Protein AF-A0A923WB83-F1 (afdb_monomer_lite)

Secondary structure (DSSP, 8-state):
-PEEGGGTSPTT--EEEEEEEEEEEEE-TTSSEEEEEEEEEETTEEEEEEEEEEHHHHHHHHHHTTHHHHHHHHHHHHHHTTPPP-----------------------------------------PPEEEE--SSSS--EEETTEEEEEE----TT---GGGGGEEEEEEEEE---

Radius of gyration: 24.59 Å; chains: 1; bounding box: 40×66×68 Å

Structure (mmCIF, N/CA/C/O backbone):
data_AF-A0A923WB83-F1
#
_entry.id   AF-A0A923WB83-F1
#
loop_
_atom_site.group_PDB
_atom_site.id
_atom_site.type_symbol
_atom_site.label_atom_id
_atom_site.label_alt_id
_atom_site.label_comp_id
_atom_site.label_asym_id
_atom_site.label_entity_id
_atom_site.label_seq_id
_atom_site.pdbx_PDB_ins_code
_atom_site.Cartn_x
_atom_site.Cartn_y
_atom_site.Cartn_z
_atom_site.occupancy
_atom_site.B_iso_or_equiv
_atom_site.auth_seq_id
_atom_site.auth_comp_id
_atom_site.auth_asym_id
_atom_site.auth_atom_id
_atom_site.pdbx_PDB_model_num
ATOM 1 N N . MET A 1 1 ? 11.322 -13.524 10.727 1.00 62.81 1 MET A N 1
ATOM 2 C CA . MET A 1 1 ? 11.362 -12.072 10.472 1.00 62.81 1 MET A CA 1
ATOM 3 C C . MET A 1 1 ? 10.921 -11.893 9.034 1.00 62.81 1 MET A C 1
ATOM 5 O O . MET A 1 1 ? 11.380 -12.685 8.217 1.00 62.81 1 MET A O 1
ATOM 9 N N . LEU A 1 2 ? 9.977 -10.991 8.754 1.00 85.00 2 LEU A N 1
ATOM 10 C CA . LEU A 1 2 ? 9.600 -10.672 7.372 1.00 85.00 2 LEU A CA 1
ATOM 11 C C . LEU A 1 2 ? 10.818 -10.096 6.642 1.00 85.00 2 LEU A C 1
ATOM 13 O O . LEU A 1 2 ? 11.566 -9.325 7.244 1.00 85.00 2 LEU A O 1
ATOM 17 N N . LYS A 1 3 ? 11.016 -10.492 5.384 1.00 90.75 3 LYS A N 1
ATOM 18 C CA . LYS A 1 3 ? 12.114 -9.983 4.559 1.00 90.75 3 LYS A CA 1
ATOM 19 C C . LYS A 1 3 ? 11.633 -8.824 3.678 1.00 90.75 3 LYS A C 1
ATOM 21 O O . LYS A 1 3 ? 10.474 -8.847 3.247 1.00 90.75 3 LYS A O 1
ATOM 26 N N . PRO A 1 4 ? 12.495 -7.833 3.403 1.00 92.31 4 PRO A N 1
ATOM 27 C CA . PRO A 1 4 ? 12.229 -6.814 2.396 1.00 92.31 4 PRO A CA 1
ATOM 28 C C . PRO A 1 4 ? 11.998 -7.456 1.025 1.00 92.31 4 PRO A C 1
ATOM 30 O O . PRO A 1 4 ? 12.741 -8.356 0.635 1.00 92.31 4 PRO A O 1
ATOM 33 N N . LEU A 1 5 ? 11.013 -6.975 0.266 1.00 92.94 5 LEU A N 1
ATOM 34 C CA . LEU A 1 5 ? 10.798 -7.424 -1.114 1.00 92.94 5 LEU A CA 1
ATOM 35 C C . LEU A 1 5 ? 12.019 -7.121 -2.001 1.00 92.94 5 LEU A C 1
ATOM 37 O O . LEU A 1 5 ? 12.357 -7.893 -2.893 1.00 92.94 5 LEU A O 1
ATOM 41 N N . ALA A 1 6 ? 12.733 -6.034 -1.715 1.00 89.88 6 ALA A N 1
ATOM 42 C CA . ALA A 1 6 ? 13.936 -5.658 -2.451 1.00 89.88 6 ALA A CA 1
ATOM 43 C C . ALA A 1 6 ? 15.109 -6.652 -2.331 1.00 89.88 6 ALA A C 1
ATOM 45 O O . ALA A 1 6 ? 16.015 -6.614 -3.156 1.00 89.88 6 ALA A O 1
ATOM 46 N N . GLU A 1 7 ? 15.109 -7.559 -1.345 1.00 89.69 7 GLU A N 1
ATOM 47 C CA . GLU A 1 7 ? 16.135 -8.612 -1.256 1.00 89.69 7 GLU A CA 1
ATOM 48 C C . GLU A 1 7 ? 15.938 -9.728 -2.293 1.00 89.69 7 GLU A C 1
ATOM 50 O O . GLU A 1 7 ? 16.877 -10.474 -2.577 1.00 89.69 7 GLU A O 1
ATOM 55 N N . VAL A 1 8 ? 14.726 -9.861 -2.839 1.00 90.50 8 VAL A N 1
ATOM 56 C CA . VAL A 1 8 ? 14.345 -10.961 -3.741 1.00 90.50 8 VAL A CA 1
ATOM 57 C C . VAL A 1 8 ? 13.991 -10.496 -5.153 1.00 90.50 8 VAL A C 1
ATOM 59 O O . VAL A 1 8 ? 13.820 -11.324 -6.044 1.00 90.50 8 VAL A O 1
ATOM 62 N N . VAL A 1 9 ? 13.923 -9.183 -5.381 1.00 88.75 9 VAL A N 1
ATOM 63 C CA . VAL A 1 9 ? 13.637 -8.581 -6.687 1.00 88.75 9 VAL A CA 1
ATOM 64 C C . VAL A 1 9 ? 14.919 -8.037 -7.314 1.00 88.75 9 VAL A C 1
ATOM 66 O O . VAL A 1 9 ? 15.674 -7.295 -6.690 1.00 88.75 9 VAL A O 1
ATOM 69 N N . GLU A 1 10 ? 15.157 -8.371 -8.584 1.00 83.94 10 GLU A N 1
ATOM 70 C CA . GLU A 1 10 ? 16.286 -7.814 -9.332 1.00 83.94 10 GLU A CA 1
ATOM 71 C C . GLU A 1 10 ? 16.040 -6.332 -9.690 1.00 83.94 10 GLU A C 1
ATOM 73 O O . GLU A 1 10 ? 14.951 -5.980 -10.155 1.00 83.94 10 GLU A O 1
ATOM 78 N N . PRO A 1 11 ? 17.039 -5.440 -9.543 1.00 77.56 11 PRO A N 1
ATOM 79 C CA . PRO A 1 11 ? 16.917 -4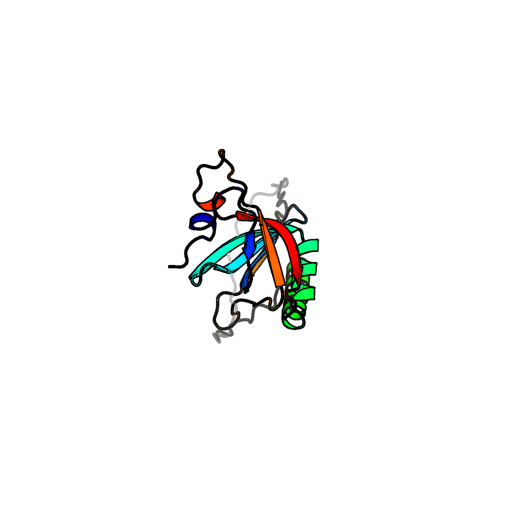.056 -9.992 1.00 77.56 11 PRO A CA 1
ATOM 80 C C . PRO A 1 11 ? 16.533 -3.953 -11.471 1.00 77.56 11 PRO A C 1
ATOM 82 O O . PRO A 1 11 ? 17.168 -4.557 -12.337 1.00 77.56 11 PRO A O 1
ATOM 85 N N . GLY A 1 12 ? 15.499 -3.160 -11.762 1.00 76.25 12 GLY A N 1
ATOM 86 C CA . GLY A 1 12 ? 14.959 -3.002 -13.115 1.00 76.25 12 GLY A CA 1
ATOM 87 C C . GLY A 1 12 ? 14.122 -4.182 -13.625 1.00 76.25 12 GLY A C 1
ATOM 88 O O . GLY A 1 12 ? 13.797 -4.206 -14.813 1.00 76.25 12 GLY A O 1
ATOM 89 N N . ALA A 1 13 ? 13.777 -5.152 -12.771 1.00 82.75 13 ALA A N 1
ATOM 90 C CA . ALA A 1 13 ? 12.838 -6.209 -13.124 1.00 82.75 13 ALA A CA 1
ATOM 91 C C . ALA A 1 13 ? 11.448 -5.641 -13.454 1.00 82.75 13 ALA A C 1
ATOM 93 O O . ALA A 1 13 ? 10.969 -4.711 -12.808 1.00 82.75 13 ALA A O 1
ATOM 94 N N . ASP A 1 14 ? 10.793 -6.248 -14.444 1.00 83.56 14 ASP A N 1
ATOM 95 C CA . ASP A 1 14 ? 9.390 -6.004 -14.778 1.00 83.56 14 ASP A CA 1
ATOM 96 C C . ASP A 1 14 ? 8.543 -7.078 -14.088 1.00 83.56 14 ASP A C 1
ATOM 98 O O . ASP A 1 14 ? 8.550 -8.239 -14.507 1.00 83.56 14 ASP A O 1
ATOM 102 N N . PHE A 1 15 ? 7.880 -6.724 -12.987 1.00 90.56 15 PHE A N 1
ATOM 103 C CA . PHE A 1 15 ? 7.154 -7.685 -12.159 1.00 90.56 15 PHE A CA 1
ATOM 104 C C . PHE A 1 15 ? 5.867 -7.099 -11.574 1.00 90.56 15 PHE A C 1
ATOM 106 O O . PHE A 1 15 ? 5.647 -5.886 -11.539 1.00 90.56 15 PHE A O 1
ATOM 113 N N . PHE A 1 16 ? 5.010 -8.010 -11.122 1.00 93.50 16 PHE A N 1
ATOM 114 C CA . PHE A 1 16 ? 3.755 -7.701 -10.458 1.00 93.50 16 PHE A CA 1
ATOM 115 C C . PHE A 1 16 ? 3.758 -8.316 -9.067 1.00 93.50 16 PHE A C 1
ATOM 117 O O . PHE A 1 16 ? 4.315 -9.396 -8.864 1.00 93.50 16 PHE A O 1
ATOM 124 N N . VAL A 1 17 ? 3.096 -7.643 -8.135 1.00 94.25 17 VAL A N 1
ATOM 125 C CA . VAL A 1 17 ? 2.743 -8.207 -6.833 1.00 94.25 17 VAL A CA 1
ATOM 126 C C . VAL A 1 17 ? 1.230 -8.320 -6.715 1.00 94.25 17 VAL A C 1
ATOM 128 O O . VAL A 1 17 ? 0.487 -7.449 -7.177 1.00 94.25 17 VAL A O 1
ATOM 131 N N . GLU A 1 18 ? 0.789 -9.407 -6.094 1.00 93.12 18 GLU A N 1
ATOM 132 C CA . GLU A 1 18 ? -0.610 -9.711 -5.789 1.00 93.12 18 GLU A CA 1
ATOM 133 C C . GLU A 1 18 ? -0.768 -9.889 -4.268 1.00 93.12 18 GLU A C 1
ATOM 135 O O . GLU A 1 18 ? 0.168 -9.627 -3.509 1.00 93.12 18 GLU A O 1
ATOM 140 N N . ASP A 1 19 ? -1.953 -10.290 -3.800 1.00 92.94 19 ASP A N 1
ATOM 141 C CA . ASP A 1 19 ? -2.218 -10.551 -2.374 1.00 92.94 19 ASP A CA 1
ATOM 142 C C . ASP A 1 19 ? -1.768 -9.404 -1.451 1.00 92.94 19 ASP A C 1
ATOM 144 O O . ASP A 1 19 ? -1.117 -9.592 -0.422 1.00 92.94 19 ASP A O 1
ATOM 148 N N . ILE A 1 20 ? -2.107 -8.184 -1.866 1.00 93.94 20 ILE A N 1
ATOM 149 C CA . ILE A 1 20 ? -1.672 -6.947 -1.226 1.00 93.94 20 ILE A CA 1
ATOM 150 C C . ILE A 1 20 ? -2.409 -6.750 0.093 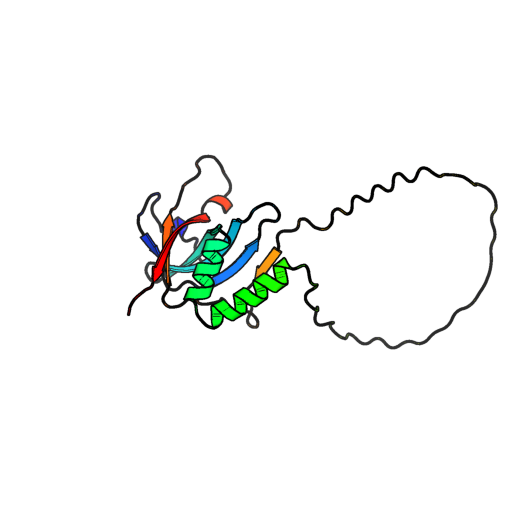1.00 93.94 20 ILE A C 1
ATOM 152 O O . ILE A 1 20 ? -3.641 -6.768 0.137 1.00 93.94 20 ILE A O 1
ATOM 156 N N . ALA A 1 21 ? -1.656 -6.499 1.160 1.00 95.06 21 ALA A N 1
ATOM 157 C CA . ALA A 1 21 ? -2.199 -6.135 2.458 1.00 95.06 21 ALA A CA 1
ATOM 158 C C . ALA A 1 21 ? -1.569 -4.831 2.957 1.00 95.06 21 ALA A C 1
ATOM 160 O O . ALA A 1 21 ? -0.360 -4.778 3.193 1.00 95.06 21 ALA A O 1
ATOM 161 N N . LEU A 1 22 ? -2.386 -3.791 3.134 1.00 94.88 22 LEU A N 1
ATOM 162 C CA . LEU A 1 22 ? -1.946 -2.525 3.720 1.00 94.88 22 LEU A CA 1
ATOM 163 C C . LEU A 1 22 ? -1.744 -2.693 5.225 1.00 94.88 22 LEU A C 1
ATOM 165 O O . LEU A 1 22 ? -2.639 -3.171 5.924 1.00 94.88 22 LEU A O 1
ATOM 169 N N . THR A 1 23 ? -0.584 -2.271 5.714 1.00 95.25 23 THR A N 1
ATOM 170 C CA . THR A 1 23 ? -0.241 -2.246 7.140 1.00 95.25 23 THR A CA 1
ATOM 171 C C . THR A 1 23 ? -0.148 -0.831 7.683 1.00 95.25 23 THR A C 1
ATOM 173 O O . THR A 1 23 ? -0.356 -0.644 8.876 1.00 95.25 23 THR A O 1
ATOM 176 N N . ALA A 1 24 ? 0.138 0.163 6.840 1.00 94.81 24 ALA A N 1
ATOM 177 C CA . ALA A 1 24 ? 0.007 1.568 7.202 1.00 94.81 24 ALA A CA 1
ATOM 178 C C . ALA A 1 24 ? -0.153 2.479 5.976 1.00 94.81 24 ALA A C 1
ATOM 180 O O . ALA A 1 24 ? 0.213 2.104 4.860 1.00 94.81 24 ALA A O 1
ATOM 181 N N . ILE A 1 25 ? -0.673 3.684 6.203 1.00 94.31 25 ILE A N 1
ATOM 182 C CA . ILE A 1 25 ? -0.700 4.795 5.247 1.00 94.31 25 ILE A CA 1
ATOM 183 C C . ILE A 1 25 ? -0.043 5.995 5.926 1.00 94.31 25 ILE A C 1
ATOM 185 O O . ILE A 1 25 ? -0.473 6.400 7.007 1.00 94.31 25 ILE A O 1
ATOM 189 N N . VAL A 1 26 ? 0.995 6.542 5.298 1.00 91.94 26 VAL A N 1
ATOM 190 C CA . VAL A 1 26 ? 1.732 7.717 5.770 1.00 91.94 26 VAL A CA 1
ATOM 191 C C . VAL A 1 26 ? 1.487 8.864 4.799 1.00 91.94 26 VAL A C 1
ATOM 193 O O . VAL A 1 26 ? 1.818 8.746 3.618 1.00 91.94 26 VAL A O 1
ATOM 196 N N . PHE A 1 27 ? 0.918 9.957 5.292 1.00 88.50 27 PHE A N 1
ATOM 197 C CA . PHE A 1 27 ? 0.711 11.189 4.535 1.00 88.50 27 PHE A CA 1
ATOM 198 C C . PHE A 1 27 ? 1.886 12.133 4.772 1.00 88.50 27 PHE A C 1
ATOM 200 O O . PHE A 1 27 ? 2.204 12.430 5.927 1.00 88.50 27 PHE A O 1
ATOM 207 N N . ASP A 1 28 ? 2.524 12.600 3.698 1.00 79.19 28 ASP A N 1
ATOM 208 C CA . ASP A 1 28 ? 3.481 13.699 3.810 1.00 79.19 28 ASP A CA 1
ATOM 209 C C . ASP A 1 28 ? 2.709 14.998 4.070 1.00 79.19 28 ASP A C 1
ATOM 211 O O . ASP A 1 28 ? 1.693 15.272 3.436 1.00 79.19 28 ASP A O 1
ATOM 215 N N . ALA A 1 29 ? 3.170 15.799 5.026 1.00 67.12 29 ALA A N 1
ATOM 216 C CA . ALA A 1 29 ? 2.534 17.067 5.366 1.00 67.12 29 ALA A CA 1
ATOM 217 C C . ALA A 1 29 ? 2.710 18.139 4.268 1.00 67.12 29 ALA A C 1
ATOM 219 O O . ALA A 1 29 ? 2.055 19.179 4.324 1.00 67.12 29 ALA A O 1
ATOM 220 N N . ASN A 1 30 ? 3.596 17.912 3.290 1.00 65.44 30 ASN A N 1
ATOM 221 C CA . ASN A 1 30 ? 4.010 18.929 2.321 1.00 65.44 30 ASN A CA 1
ATOM 222 C C . ASN A 1 30 ? 3.626 18.641 0.860 1.00 65.44 30 ASN A C 1
ATOM 224 O O . ASN A 1 30 ? 3.864 19.509 0.017 1.00 65.44 30 ASN A O 1
ATOM 228 N N . ASP A 1 31 ? 3.065 17.471 0.539 1.00 69.69 31 ASP A N 1
ATOM 229 C CA . ASP A 1 31 ? 2.746 17.080 -0.843 1.00 69.69 31 ASP A CA 1
ATOM 230 C C . ASP A 1 31 ? 1.490 16.190 -0.918 1.00 69.69 31 ASP A C 1
ATOM 232 O O . ASP A 1 31 ? 1.039 15.636 0.082 1.00 69.69 31 ASP A O 1
ATOM 236 N N . ASP A 1 32 ? 0.949 16.014 -2.124 1.00 78.44 32 ASP A N 1
ATOM 237 C CA . ASP A 1 32 ? -0.128 15.069 -2.453 1.00 78.44 32 ASP A CA 1
ATOM 238 C C . ASP A 1 32 ? 0.376 13.604 -2.523 1.00 78.44 32 ASP A C 1
ATOM 240 O O . ASP A 1 32 ? -0.319 12.707 -3.026 1.00 78.44 32 ASP A O 1
ATOM 244 N N . ASP A 1 33 ? 1.593 13.354 -2.035 1.00 86.31 33 ASP A N 1
ATOM 245 C CA . ASP A 1 33 ? 2.242 12.052 -2.010 1.00 86.31 33 ASP A CA 1
ATOM 246 C C . ASP A 1 33 ? 1.940 11.294 -0.713 1.00 86.31 33 ASP A C 1
ATOM 248 O O . ASP A 1 33 ? 1.878 11.832 0.396 1.00 86.31 33 ASP A O 1
ATOM 252 N N . VAL A 1 34 ? 1.775 9.983 -0.863 1.00 91.75 34 VAL A N 1
ATOM 253 C CA . VAL A 1 34 ? 1.544 9.052 0.235 1.00 91.75 34 VAL A CA 1
ATOM 254 C C . VAL A 1 34 ? 2.529 7.901 0.157 1.00 91.75 34 VAL A C 1
ATOM 256 O O . VAL A 1 34 ? 2.857 7.389 -0.915 1.00 91.75 34 VAL A O 1
ATOM 259 N N . THR A 1 35 ? 2.978 7.443 1.320 1.00 92.56 35 THR A N 1
ATOM 260 C CA . THR A 1 35 ? 3.739 6.199 1.423 1.00 92.56 35 THR A CA 1
ATOM 261 C C . THR A 1 35 ? 2.854 5.125 2.030 1.00 92.56 35 THR A C 1
ATOM 263 O O . THR A 1 35 ? 2.422 5.234 3.176 1.00 92.56 35 THR A O 1
ATOM 266 N N . LEU A 1 36 ? 2.589 4.063 1.272 1.00 94.75 36 LEU A N 1
ATOM 267 C CA . LEU A 1 36 ? 1.864 2.902 1.780 1.00 94.75 36 LEU A CA 1
ATOM 268 C C . LEU A 1 36 ? 2.863 1.886 2.320 1.00 94.75 36 LEU A C 1
ATOM 270 O O . LEU A 1 36 ? 3.850 1.572 1.658 1.00 94.75 36 LEU A O 1
ATOM 274 N N . TRP A 1 37 ? 2.608 1.343 3.503 1.00 95.44 37 TRP A N 1
ATOM 275 C CA . TRP A 1 37 ? 3.340 0.186 4.009 1.00 95.44 37 TRP A CA 1
ATOM 276 C C . TRP A 1 37 ? 2.533 -1.061 3.705 1.00 95.44 37 TRP A C 1
ATOM 278 O O . TRP A 1 37 ? 1.331 -1.121 3.978 1.00 95.44 37 TRP A O 1
ATOM 288 N N . VAL A 1 38 ? 3.191 -2.032 3.083 1.00 95.94 38 VAL A N 1
ATOM 289 C CA . VAL A 1 38 ? 2.510 -3.117 2.392 1.00 95.94 38 VAL A CA 1
ATOM 290 C C . VAL A 1 38 ? 3.193 -4.441 2.688 1.00 95.94 38 VAL A C 1
ATOM 292 O O . VAL A 1 38 ? 4.419 -4.531 2.740 1.00 95.94 38 VAL A O 1
ATOM 295 N N . THR A 1 39 ? 2.389 -5.491 2.825 1.00 96.50 39 THR A N 1
ATOM 296 C CA . THR A 1 39 ? 2.857 -6.875 2.730 1.00 96.50 39 THR A CA 1
ATOM 297 C C . THR A 1 39 ? 2.239 -7.572 1.523 1.00 96.50 39 THR A C 1
ATOM 299 O O . THR A 1 39 ? 1.152 -7.212 1.071 1.00 96.50 39 THR A O 1
ATOM 302 N N . THR A 1 40 ? 2.968 -8.536 0.969 1.00 95.94 40 THR A N 1
ATOM 303 C CA . THR A 1 40 ? 2.576 -9.314 -0.215 1.00 95.94 40 THR A CA 1
ATOM 304 C C . THR A 1 40 ? 3.198 -10.705 -0.150 1.00 95.94 40 THR A C 1
ATOM 306 O O . THR A 1 40 ? 4.193 -10.916 0.554 1.00 95.94 40 THR A O 1
ATOM 309 N N . VAL A 1 41 ? 2.622 -11.656 -0.881 1.00 94.25 41 VAL A N 1
ATOM 310 C CA . VAL A 1 41 ? 3.239 -12.957 -1.136 1.00 94.25 41 VAL A CA 1
ATOM 311 C C . VAL A 1 41 ? 3.985 -12.885 -2.467 1.00 94.25 41 VAL A C 1
ATOM 313 O O . VAL A 1 41 ? 3.397 -12.592 -3.503 1.00 94.25 41 VAL A O 1
ATOM 316 N N . PHE A 1 42 ? 5.285 -13.170 -2.435 1.00 93.44 42 PHE A N 1
ATOM 317 C CA . PHE A 1 42 ? 6.149 -13.223 -3.612 1.00 93.44 42 PHE A CA 1
ATOM 318 C C . PHE A 1 42 ? 7.021 -14.477 -3.522 1.00 93.44 42 PHE A C 1
ATOM 320 O O . PHE A 1 42 ? 7.623 -14.725 -2.477 1.00 93.44 42 PHE A O 1
ATOM 327 N N . ASP A 1 43 ? 7.037 -15.289 -4.582 1.00 92.50 43 ASP A N 1
ATOM 328 C CA . ASP A 1 43 ? 7.692 -16.608 -4.609 1.00 92.50 43 ASP A CA 1
ATOM 329 C C . ASP A 1 43 ? 7.345 -17.492 -3.390 1.00 92.50 43 ASP A C 1
ATOM 331 O O . ASP A 1 43 ? 8.216 -18.059 -2.732 1.00 92.50 43 ASP A O 1
ATOM 335 N N . ASP A 1 44 ? 6.047 -17.590 -3.074 1.00 92.38 44 ASP A N 1
ATOM 336 C CA . ASP A 1 44 ? 5.483 -18.354 -1.944 1.00 92.38 44 ASP A CA 1
ATOM 337 C C . ASP A 1 44 ? 5.953 -17.904 -0.538 1.00 92.38 44 ASP A C 1
ATOM 339 O O . ASP A 1 44 ? 5.635 -18.546 0.469 1.00 92.38 44 ASP A O 1
ATOM 343 N N . GLU A 1 45 ? 6.668 -16.780 -0.433 1.00 94.81 45 GLU A N 1
ATOM 344 C CA . GLU A 1 45 ? 7.130 -16.191 0.825 1.00 94.81 45 GLU A CA 1
ATOM 345 C C . GLU A 1 45 ? 6.488 -14.815 1.075 1.00 94.81 45 GLU A C 1
ATOM 347 O O . GLU A 1 45 ? 6.251 -14.018 0.165 1.00 94.81 45 GLU A O 1
ATOM 352 N N . LEU A 1 46 ? 6.207 -14.517 2.348 1.00 95.25 46 LEU A N 1
ATOM 353 C CA . LEU A 1 46 ? 5.647 -13.231 2.760 1.00 95.25 46 LEU A CA 1
ATOM 354 C C . LEU A 1 46 ? 6.754 -12.173 2.865 1.00 95.25 46 LEU A C 1
ATOM 356 O O . LEU A 1 46 ? 7.711 -12.338 3.629 1.00 95.25 46 LEU A O 1
ATOM 360 N N . HIS A 1 47 ? 6.565 -11.062 2.163 1.00 95.69 47 HIS A N 1
ATOM 361 C CA . HIS A 1 47 ? 7.490 -9.935 2.109 1.00 95.69 47 HIS A CA 1
ATOM 362 C C . HIS A 1 47 ? 6.802 -8.632 2.514 1.00 95.69 47 HIS A C 1
ATOM 364 O O . HIS A 1 47 ? 5.574 -8.531 2.475 1.00 95.69 47 HIS A O 1
ATOM 370 N N . PHE A 1 48 ? 7.599 -7.632 2.895 1.00 95.25 48 PHE A N 1
ATOM 371 C CA . PHE A 1 48 ? 7.126 -6.262 3.103 1.00 95.25 48 PHE A CA 1
ATOM 372 C C . PHE A 1 48 ? 7.840 -5.285 2.176 1.00 95.25 48 PHE A C 1
ATOM 374 O O . PHE A 1 48 ? 9.002 -5.497 1.822 1.00 95.25 48 PHE A O 1
ATOM 381 N N . PHE A 1 49 ? 7.158 -4.202 1.819 1.00 94.38 49 PHE A N 1
ATOM 382 C CA . PHE A 1 49 ? 7.714 -3.088 1.061 1.00 94.38 49 PHE A CA 1
ATOM 383 C C . PHE A 1 49 ? 6.967 -1.789 1.356 1.00 94.38 49 PHE A C 1
ATOM 385 O O . PHE A 1 49 ? 5.851 -1.797 1.879 1.00 94.38 49 PHE A O 1
ATOM 392 N N . HIS A 1 50 ? 7.603 -0.669 1.032 1.00 93.69 50 HIS A N 1
ATOM 393 C CA . HIS A 1 50 ? 6.966 0.638 1.039 1.00 93.69 50 HIS A CA 1
ATOM 394 C C . HIS A 1 50 ? 6.657 1.039 -0.400 1.00 93.69 50 HIS A C 1
ATOM 396 O O . HIS A 1 50 ? 7.483 0.854 -1.292 1.00 93.69 50 HIS A O 1
ATOM 402 N N . LEU A 1 51 ? 5.472 1.584 -0.630 1.00 93.56 51 LEU A N 1
ATOM 403 C CA . LEU A 1 51 ? 5.032 2.054 -1.933 1.00 93.56 51 LEU A CA 1
ATOM 404 C C . LEU A 1 51 ? 4.905 3.570 -1.893 1.00 93.56 51 LEU A C 1
ATOM 406 O O . LEU A 1 51 ? 4.030 4.087 -1.203 1.00 93.56 51 LEU A O 1
ATOM 410 N N . ALA A 1 52 ? 5.753 4.258 -2.648 1.00 91.56 52 ALA A N 1
ATOM 411 C CA . ALA A 1 52 ? 5.538 5.658 -2.971 1.00 91.56 52 ALA A CA 1
ATOM 412 C C . ALA A 1 52 ? 4.424 5.744 -4.025 1.00 91.56 52 ALA A C 1
ATOM 414 O O . ALA A 1 52 ? 4.520 5.131 -5.096 1.00 91.56 52 ALA A O 1
ATOM 415 N N . ALA A 1 53 ? 3.357 6.467 -3.701 1.00 91.88 53 ALA A N 1
ATOM 416 C CA . ALA A 1 53 ? 2.183 6.624 -4.546 1.00 91.88 53 ALA A CA 1
ATOM 417 C C . ALA A 1 53 ? 1.604 8.034 -4.403 1.00 91.88 53 ALA A C 1
ATOM 419 O O . ALA A 1 53 ? 1.814 8.700 -3.395 1.00 91.88 53 ALA A O 1
ATOM 420 N N . SER A 1 54 ? 0.820 8.462 -5.390 1.00 92.81 54 SER A N 1
ATOM 421 C CA . SER A 1 54 ? 0.019 9.678 -5.250 1.00 92.81 54 SER A CA 1
ATOM 422 C C . SER A 1 54 ? -1.264 9.403 -4.461 1.00 92.81 54 SER A C 1
ATOM 424 O O . SER A 1 54 ? -1.774 8.275 -4.434 1.00 92.81 54 SER A O 1
ATOM 426 N N . PHE A 1 55 ? -1.876 10.445 -3.898 1.00 90.75 55 PHE A N 1
ATOM 427 C CA . PHE A 1 55 ? -3.203 10.335 -3.284 1.00 90.75 55 PHE A CA 1
ATOM 428 C C . PHE A 1 55 ? -4.273 9.823 -4.273 1.00 90.75 55 PHE A C 1
ATOM 430 O O . PHE A 1 55 ? -5.192 9.084 -3.907 1.00 90.75 55 PHE A O 1
ATOM 437 N N . ALA A 1 56 ? -4.142 10.163 -5.561 1.00 92.25 56 ALA A N 1
ATOM 438 C CA . ALA A 1 56 ? -5.035 9.675 -6.613 1.00 92.25 56 ALA A CA 1
ATOM 439 C C . ALA A 1 56 ? -4.910 8.157 -6.834 1.00 92.25 56 ALA A C 1
ATOM 441 O O . ALA A 1 56 ? -5.918 7.470 -7.055 1.00 92.25 56 ALA A O 1
ATOM 442 N N . ASP A 1 57 ? -3.692 7.624 -6.743 1.00 94.19 57 ASP A N 1
ATOM 443 C CA . ASP A 1 57 ? -3.444 6.187 -6.828 1.00 94.19 57 ASP A CA 1
ATOM 444 C C . ASP A 1 57 ? -3.985 5.460 -5.598 1.00 94.19 57 ASP A C 1
ATOM 446 O O . ASP A 1 57 ? -4.662 4.442 -5.752 1.00 94.19 57 ASP A O 1
ATOM 450 N N . LEU A 1 58 ? -3.791 6.012 -4.394 1.00 93.75 58 LEU A N 1
ATOM 451 C CA . LEU A 1 58 ? -4.396 5.484 -3.167 1.00 93.75 58 LEU A CA 1
ATOM 452 C C . LEU A 1 58 ? -5.921 5.389 -3.294 1.00 93.75 58 LEU A C 1
ATOM 454 O O . LEU A 1 58 ? -6.486 4.316 -3.090 1.00 93.75 58 LEU A O 1
ATOM 458 N N . ASN A 1 59 ? -6.591 6.466 -3.705 1.00 92.25 59 ASN A N 1
ATOM 459 C CA . ASN A 1 59 ? -8.040 6.454 -3.921 1.00 92.25 59 ASN A CA 1
ATOM 460 C C . ASN A 1 59 ? -8.453 5.374 -4.941 1.00 92.25 59 ASN A C 1
ATOM 462 O O . ASN A 1 59 ? -9.430 4.645 -4.752 1.00 92.25 59 ASN A O 1
ATOM 466 N N . THR A 1 60 ? -7.677 5.212 -6.015 1.00 93.00 60 THR A N 1
ATOM 467 C CA . THR A 1 60 ? -7.919 4.149 -6.997 1.00 93.00 60 THR A CA 1
ATOM 468 C C . THR A 1 60 ? -7.806 2.764 -6.356 1.00 93.00 60 THR A C 1
ATOM 470 O O . THR A 1 60 ? -8.714 1.952 -6.526 1.00 93.00 60 THR A O 1
ATOM 473 N N . LEU A 1 61 ? -6.757 2.502 -5.573 1.00 92.69 61 LEU A N 1
ATOM 474 C CA . LEU A 1 61 ? -6.576 1.238 -4.853 1.00 92.69 61 LEU A CA 1
ATOM 475 C C . LEU A 1 61 ? -7.739 0.940 -3.904 1.00 92.69 61 LEU A C 1
ATOM 477 O O . LEU A 1 61 ? -8.312 -0.150 -3.961 1.00 92.69 61 LEU A O 1
ATOM 481 N N . LEU A 1 62 ? -8.127 1.913 -3.076 1.00 91.75 62 LEU A N 1
ATOM 482 C CA . LEU A 1 62 ? -9.215 1.758 -2.110 1.00 91.75 62 LEU A CA 1
ATOM 483 C C . LEU A 1 62 ? -10.550 1.479 -2.808 1.00 91.75 62 LEU A C 1
ATOM 485 O O . LEU A 1 62 ? -11.289 0.578 -2.409 1.00 91.75 62 LEU A O 1
ATOM 489 N N . ARG A 1 63 ? -10.842 2.167 -3.915 1.00 90.12 63 ARG A N 1
ATOM 490 C CA . ARG A 1 63 ? -12.056 1.897 -4.698 1.00 90.12 63 ARG A CA 1
ATOM 491 C C . ARG A 1 63 ? -12.085 0.493 -5.291 1.00 90.12 63 ARG A C 1
ATOM 493 O O . ARG A 1 63 ? -13.153 -0.118 -5.335 1.00 90.12 63 ARG A O 1
ATOM 500 N N . LEU A 1 64 ? -10.949 -0.015 -5.769 1.00 89.12 64 LEU A N 1
ATOM 501 C CA . LEU A 1 64 ? -10.874 -1.364 -6.338 1.00 89.12 64 LEU A CA 1
ATOM 502 C C . LEU A 1 64 ? -10.951 -2.453 -5.258 1.00 89.12 64 LEU A C 1
ATOM 504 O O . LEU A 1 64 ? -11.486 -3.525 -5.525 1.00 89.12 64 LEU A O 1
ATOM 508 N N . ALA A 1 65 ? -10.520 -2.158 -4.029 1.00 84.50 65 ALA A N 1
ATOM 509 C CA . ALA A 1 65 ? -10.626 -3.056 -2.878 1.00 84.50 65 ALA A CA 1
ATOM 510 C C . ALA A 1 65 ? -12.055 -3.196 -2.302 1.00 84.50 65 ALA A C 1
ATOM 512 O O . ALA A 1 65 ? -12.280 -3.953 -1.352 1.00 84.50 65 ALA A O 1
ATOM 513 N N . GLY A 1 66 ? -13.041 -2.492 -2.868 1.00 85.12 66 GLY A N 1
ATOM 514 C CA . GLY A 1 66 ? -14.458 -2.665 -2.552 1.00 85.12 66 GLY A CA 1
ATOM 515 C C . GLY A 1 66 ? -14.866 -2.109 -1.185 1.00 85.12 66 GLY A C 1
ATOM 516 O O . GLY A 1 66 ? -14.482 -1.006 -0.800 1.00 85.12 66 GLY A O 1
ATOM 517 N N . GLU A 1 67 ? -15.697 -2.858 -0.453 1.00 86.69 67 GLU A N 1
ATOM 518 C CA . GLU A 1 67 ? -16.279 -2.419 0.829 1.00 86.69 67 GLU A CA 1
ATOM 519 C C . GLU A 1 67 ? -15.202 -2.079 1.866 1.00 86.69 67 GLU A C 1
ATOM 521 O O . GLU A 1 67 ? -15.289 -1.062 2.550 1.00 86.69 67 GLU A O 1
ATOM 526 N N . ARG A 1 68 ? -14.142 -2.891 1.924 1.00 82.75 68 ARG A N 1
ATOM 527 C CA . ARG A 1 68 ? -13.030 -2.691 2.854 1.00 82.75 68 ARG A CA 1
ATOM 528 C C . ARG A 1 68 ? -12.273 -1.404 2.550 1.00 82.75 68 ARG A C 1
ATOM 530 O O . ARG A 1 68 ? -12.015 -0.632 3.461 1.00 82.75 68 ARG A O 1
ATOM 537 N N . GLY A 1 69 ? -11.991 -1.137 1.277 1.00 86.00 69 GLY A N 1
ATOM 538 C CA . GLY A 1 69 ? -11.352 0.114 0.880 1.00 86.00 69 GLY A CA 1
ATOM 539 C C . GLY A 1 69 ? -12.238 1.339 1.110 1.00 86.00 69 GLY A C 1
ATOM 540 O O . GLY A 1 69 ? -11.721 2.387 1.468 1.00 86.00 69 GLY A O 1
ATOM 541 N N . SER A 1 70 ? -13.566 1.200 1.024 1.00 86.44 70 SER A N 1
ATOM 542 C CA . SER A 1 70 ? -14.501 2.294 1.346 1.00 86.44 70 SER A CA 1
ATOM 543 C C . SER A 1 70 ? -14.477 2.677 2.832 1.00 86.44 70 SER A C 1
ATOM 545 O O . SER A 1 70 ? -14.638 3.847 3.162 1.00 86.44 70 SER A O 1
ATOM 547 N N . ALA A 1 71 ? -14.270 1.710 3.733 1.00 88.12 71 ALA A N 1
ATOM 548 C CA . ALA A 1 71 ? -14.095 1.995 5.159 1.00 88.12 71 ALA A CA 1
ATOM 549 C C . ALA A 1 71 ? -12.794 2.771 5.419 1.00 88.12 71 ALA A C 1
ATOM 551 O O . ALA A 1 71 ? -12.798 3.748 6.161 1.00 88.12 71 ALA A O 1
ATOM 552 N N . ILE A 1 72 ? -11.710 2.383 4.744 1.00 90.31 72 ILE A N 1
ATOM 553 C CA . ILE A 1 72 ? -10.422 3.080 4.831 1.00 90.31 72 ILE A CA 1
ATOM 554 C C . ILE A 1 72 ? -10.503 4.481 4.230 1.00 90.31 72 ILE A C 1
ATOM 556 O O . ILE A 1 72 ? -9.954 5.406 4.807 1.00 90.31 72 ILE A O 1
ATOM 560 N N . ASP A 1 73 ? -11.221 4.671 3.124 1.00 89.75 73 ASP A N 1
ATOM 561 C CA . ASP A 1 73 ? -11.414 5.992 2.508 1.00 89.75 73 ASP A CA 1
ATOM 562 C C . ASP A 1 73 ? -12.041 6.993 3.497 1.00 89.75 73 ASP A C 1
ATOM 564 O O . ASP A 1 73 ? -11.623 8.146 3.582 1.00 89.75 73 ASP A O 1
ATOM 568 N N . LEU A 1 74 ? -12.981 6.526 4.327 1.00 88.62 74 LEU A N 1
ATOM 569 C CA . LEU A 1 74 ? -13.549 7.328 5.410 1.00 88.62 74 LEU A CA 1
ATOM 570 C C . LEU A 1 74 ? -12.529 7.617 6.523 1.00 88.62 74 LEU A C 1
ATOM 572 O O . LEU A 1 74 ? -12.461 8.748 6.998 1.00 88.62 74 LEU A O 1
ATOM 576 N N . GLU A 1 75 ? -11.732 6.627 6.935 1.00 90.62 75 GLU A N 1
ATOM 577 C CA . GLU A 1 75 ? -10.654 6.838 7.915 1.00 90.62 75 GLU A CA 1
ATOM 578 C C . GLU A 1 75 ? -9.630 7.863 7.415 1.00 90.62 75 GLU A C 1
ATOM 580 O O . GLU A 1 75 ? -9.223 8.739 8.172 1.00 90.62 75 GLU A O 1
ATOM 585 N N . VAL A 1 76 ? -9.258 7.789 6.135 1.00 89.62 76 VAL A N 1
ATOM 586 C CA . VAL A 1 76 ? -8.366 8.744 5.470 1.00 89.62 76 VAL A CA 1
ATOM 587 C C . VAL A 1 76 ? -8.973 10.143 5.476 1.00 89.62 76 VAL A C 1
ATOM 589 O O . VAL A 1 76 ? -8.302 11.093 5.870 1.00 89.62 76 VAL A O 1
ATOM 592 N N . ALA A 1 77 ? -10.246 10.282 5.100 1.00 87.38 77 ALA A N 1
ATOM 593 C CA . ALA A 1 77 ? -10.928 11.573 5.112 1.00 87.38 77 ALA A CA 1
ATOM 594 C C . ALA A 1 77 ? -10.957 12.202 6.516 1.00 87.38 77 ALA A C 1
ATOM 596 O O . ALA A 1 77 ? -10.682 13.393 6.652 1.00 87.38 77 ALA A O 1
ATOM 597 N N . ASN A 1 78 ? -11.236 11.402 7.549 1.00 85.50 78 ASN A N 1
ATOM 598 C CA . ASN A 1 78 ? -11.234 11.859 8.940 1.00 85.50 78 ASN A CA 1
ATOM 599 C C . ASN A 1 78 ? -9.826 12.226 9.425 1.00 85.50 78 ASN A C 1
ATOM 601 O O . ASN A 1 78 ? -9.655 13.176 10.177 1.00 85.50 78 ASN A O 1
ATOM 605 N N . ALA A 1 79 ? -8.805 11.479 9.005 1.00 84.38 79 ALA A N 1
ATOM 606 C CA . ALA A 1 79 ? -7.428 11.760 9.392 1.00 84.38 79 ALA A CA 1
ATOM 607 C C . ALA A 1 79 ? -6.926 13.079 8.783 1.00 84.38 79 ALA A C 1
ATOM 609 O O . ALA A 1 79 ? -6.234 13.844 9.445 1.00 84.38 79 ALA A O 1
ATOM 610 N N . LEU A 1 80 ? -7.321 13.367 7.540 1.00 82.44 80 LEU A N 1
ATOM 611 C CA . LEU A 1 80 ? -6.927 14.581 6.825 1.00 82.44 80 LEU A CA 1
ATOM 612 C C . LEU A 1 80 ? -7.765 15.817 7.178 1.00 82.44 80 LEU A C 1
ATOM 614 O O . LEU A 1 80 ? -7.337 16.933 6.894 1.00 82.44 80 LEU A O 1
ATOM 618 N N . SER A 1 81 ? -8.949 15.659 7.779 1.00 79.69 81 SER A N 1
ATOM 619 C CA . SER A 1 81 ? -9.777 16.800 8.196 1.00 79.69 81 SER A CA 1
ATOM 620 C C . SER A 1 81 ? -9.238 17.515 9.439 1.00 79.69 81 SER A C 1
ATOM 622 O O . SER A 1 81 ? -9.707 18.609 9.753 1.00 79.69 81 SER A O 1
ATOM 624 N N . GLY A 1 82 ? -8.266 16.917 10.143 1.00 65.50 82 GLY A N 1
ATOM 625 C CA . GLY A 1 82 ? -7.738 17.439 11.404 1.00 65.50 82 GLY A CA 1
ATOM 626 C C . GLY A 1 82 ? -8.748 17.382 12.552 1.00 65.50 82 GLY A C 1
ATOM 627 O O . GLY A 1 82 ? -8.511 17.964 13.610 1.00 65.50 82 GLY A O 1
ATOM 628 N N . GLU A 1 83 ? -9.885 16.701 12.367 1.00 55.44 83 GLU A N 1
ATOM 629 C CA . GLU A 1 83 ? -10.812 16.455 13.463 1.00 55.44 83 GLU A CA 1
ATOM 630 C C . GLU A 1 83 ? -10.131 15.501 14.453 1.00 55.44 83 GLU A C 1
ATOM 632 O O . GLU A 1 83 ? -9.648 14.441 14.042 1.00 55.44 83 GLU A O 1
ATOM 637 N N . PRO A 1 84 ? -10.041 15.859 15.749 1.00 49.88 84 PRO A N 1
ATOM 638 C CA . PRO A 1 84 ? -9.455 14.969 16.733 1.00 49.88 84 PRO A CA 1
ATOM 639 C C . PRO A 1 84 ? -10.228 13.656 16.684 1.00 49.88 84 PRO A C 1
ATOM 641 O O . PRO A 1 84 ? -11.443 13.636 16.886 1.00 49.88 84 PRO A O 1
ATOM 644 N N . GLN A 1 85 ? -9.522 12.559 16.394 1.00 49.38 85 GLN A N 1
ATOM 645 C CA . GLN A 1 85 ? -10.063 11.232 16.647 1.00 49.38 85 GLN A CA 1
ATOM 646 C C . GLN A 1 85 ? -10.484 11.249 18.113 1.00 49.38 85 GLN A C 1
ATOM 648 O O . GLN A 1 85 ? -9.646 11.560 18.961 1.00 49.38 85 GLN A O 1
ATOM 653 N N . GLU A 1 86 ? -11.772 11.023 18.401 1.00 44.31 86 GLU A N 1
ATOM 654 C CA . GLU A 1 86 ? -12.251 10.856 19.771 1.00 44.31 86 GLU A CA 1
ATOM 655 C C . GLU A 1 86 ? -11.393 9.748 20.380 1.00 44.31 86 GLU A C 1
ATOM 657 O O . GLU A 1 86 ? -11.596 8.564 20.114 1.00 44.31 86 GLU A O 1
ATOM 662 N N . ALA A 1 87 ? -10.355 10.142 21.117 1.00 44.53 87 ALA A N 1
ATOM 663 C CA . ALA A 1 87 ? -9.607 9.224 21.933 1.00 44.53 87 ALA A CA 1
ATOM 664 C C . ALA A 1 87 ? -10.661 8.631 22.859 1.00 44.53 87 ALA A C 1
ATOM 666 O O . ALA A 1 87 ? -11.315 9.384 23.582 1.00 44.53 87 ALA A O 1
ATOM 667 N N . GLU A 1 88 ? -10.887 7.318 22.792 1.00 44.34 88 GLU A N 1
ATOM 668 C CA . GLU A 1 88 ? -11.625 6.642 23.850 1.00 44.34 88 GLU A CA 1
ATOM 669 C C . GLU A 1 88 ? -10.898 6.994 25.148 1.00 44.34 88 GLU A C 1
ATOM 671 O O . GLU A 1 88 ? -9.795 6.512 25.421 1.00 44.34 88 GLU A O 1
ATOM 676 N N . GLU A 1 89 ? -11.477 7.930 25.898 1.00 41.72 89 GLU A N 1
ATOM 677 C CA . GLU A 1 89 ? -10.999 8.312 27.208 1.00 41.72 89 GLU A CA 1
ATOM 678 C C . GLU A 1 89 ? -11.023 7.036 28.042 1.00 41.72 89 GLU A C 1
ATOM 680 O O . GLU A 1 89 ? -12.082 6.504 28.382 1.00 41.72 89 GLU A O 1
ATOM 685 N N . ALA A 1 90 ? -9.838 6.506 28.338 1.00 44.06 90 ALA A N 1
ATOM 686 C CA . ALA A 1 90 ? -9.690 5.503 29.367 1.00 44.06 90 ALA A CA 1
ATOM 687 C C . ALA A 1 90 ? -10.177 6.141 30.676 1.00 44.06 90 ALA A C 1
ATOM 689 O O . ALA A 1 90 ? -9.451 6.910 31.308 1.00 44.06 90 ALA A O 1
ATOM 690 N N . GLU A 1 91 ? -11.428 5.860 31.049 1.00 43.91 91 GLU A N 1
ATOM 691 C CA . GLU A 1 91 ? -11.971 6.159 32.368 1.00 43.91 91 GLU A CA 1
ATOM 692 C C . GLU A 1 91 ? -11.094 5.453 33.411 1.00 43.91 91 GLU A C 1
ATOM 694 O O . GLU A 1 91 ? -11.296 4.275 33.713 1.00 43.91 91 GLU A O 1
ATOM 699 N N . ASP A 1 92 ? -10.120 6.164 33.981 1.00 37.12 92 ASP A N 1
ATOM 700 C CA . ASP A 1 92 ? -9.563 5.792 35.275 1.00 37.12 92 ASP A CA 1
ATOM 701 C C . ASP A 1 92 ? -10.114 6.733 36.344 1.00 37.12 92 ASP A C 1
ATOM 703 O O . ASP A 1 92 ? -9.879 7.944 36.383 1.00 37.12 92 ASP A O 1
ATOM 707 N N . ALA A 1 93 ? -10.937 6.130 37.188 1.00 47.69 93 ALA A N 1
ATOM 708 C CA . ALA A 1 93 ? -11.626 6.757 38.285 1.00 47.69 93 ALA A CA 1
ATOM 709 C C . ALA A 1 93 ? -10.639 7.139 39.394 1.00 47.69 93 ALA A C 1
ATOM 711 O O . ALA A 1 93 ? -9.981 6.285 39.985 1.00 47.69 93 ALA A O 1
ATOM 712 N N . ALA A 1 94 ? -10.649 8.408 39.798 1.00 40.72 94 ALA A N 1
ATOM 713 C CA . ALA A 1 94 ? -10.217 8.790 41.137 1.00 40.72 94 ALA A CA 1
ATOM 714 C C . ALA A 1 94 ? -11.108 9.907 41.696 1.00 40.72 94 ALA A C 1
ATOM 716 O O . ALA A 1 94 ? -10.932 11.095 41.434 1.00 40.72 94 ALA A O 1
ATOM 717 N N . GLU A 1 95 ? -12.090 9.482 42.490 1.00 38.72 95 GLU A N 1
ATOM 718 C CA . GLU A 1 95 ? -12.870 10.305 43.411 1.00 38.72 95 GLU A CA 1
ATOM 719 C C . GLU A 1 95 ? -11.973 11.094 44.386 1.00 38.72 95 GLU A C 1
ATOM 721 O O . GLU A 1 95 ? -11.016 10.551 44.941 1.00 38.72 95 GLU A O 1
ATOM 726 N N . GLY A 1 96 ? -12.348 12.339 44.713 1.00 31.81 96 GLY A N 1
ATOM 727 C CA . GLY A 1 96 ? -11.781 13.033 45.877 1.00 31.81 96 GLY A CA 1
ATOM 728 C C . GLY A 1 96 ? -12.111 14.523 46.002 1.00 31.81 96 GLY A C 1
ATOM 729 O O . GLY A 1 96 ? -11.339 15.376 45.588 1.00 31.81 96 GLY A O 1
ATOM 730 N N . HIS A 1 97 ? -13.249 14.837 46.621 1.00 31.27 97 HIS A N 1
ATOM 731 C CA . HIS A 1 97 ? -13.717 16.177 47.014 1.00 31.27 97 HIS A CA 1
ATOM 732 C C . HIS A 1 97 ? -12.696 17.047 47.803 1.00 31.27 97 HIS A C 1
ATOM 734 O O . HIS A 1 97 ? -12.244 16.610 48.856 1.00 31.27 97 HIS A O 1
ATOM 740 N N . ALA A 1 98 ? -12.464 18.284 47.314 1.00 32.78 98 ALA A N 1
ATOM 741 C CA . ALA A 1 98 ? -12.568 19.647 47.923 1.00 32.78 98 ALA A CA 1
ATOM 742 C C . ALA A 1 98 ? -12.109 19.940 49.392 1.00 32.78 98 ALA A C 1
ATOM 744 O O . ALA A 1 98 ? -12.035 19.016 50.192 1.00 32.78 98 ALA A O 1
ATOM 745 N N . PRO A 1 99 ? -11.959 21.215 49.860 1.00 42.78 99 PRO A N 1
ATOM 746 C CA . PRO A 1 99 ? -11.963 22.532 49.196 1.00 42.78 99 PRO A CA 1
ATOM 747 C C . PRO A 1 99 ? -10.773 23.466 49.584 1.00 42.78 99 PRO A C 1
ATOM 749 O O . PRO A 1 99 ? -9.922 23.158 50.410 1.00 42.78 99 PRO A O 1
ATOM 752 N N . THR A 1 100 ? -10.787 24.647 48.960 1.00 43.38 100 THR A N 1
ATOM 753 C CA . THR A 1 100 ? -10.087 25.917 49.248 1.00 43.38 100 THR A CA 1
ATOM 754 C C . THR A 1 100 ? -9.703 26.212 50.703 1.00 43.38 100 THR A C 1
ATOM 756 O O . THR A 1 100 ? -10.557 26.111 51.583 1.00 43.38 100 THR A O 1
ATOM 759 N N . ASP A 1 101 ? -8.519 26.805 50.911 1.00 33.28 101 ASP A N 1
ATOM 760 C CA . ASP A 1 101 ? -8.346 27.801 51.973 1.00 33.28 101 ASP A CA 1
ATOM 761 C C . ASP A 1 101 ? -7.303 28.886 51.650 1.00 33.28 101 ASP A C 1
ATOM 763 O O . ASP A 1 101 ? -6.282 28.657 51.001 1.00 33.28 101 ASP A O 1
ATOM 767 N N . LEU A 1 102 ? -7.638 30.097 52.091 1.00 35.69 102 LEU A N 1
ATOM 768 C CA . LEU A 1 102 ? -6.976 31.379 51.866 1.00 35.69 102 LEU A CA 1
ATOM 769 C C . LEU A 1 102 ? -5.728 31.599 52.757 1.00 35.69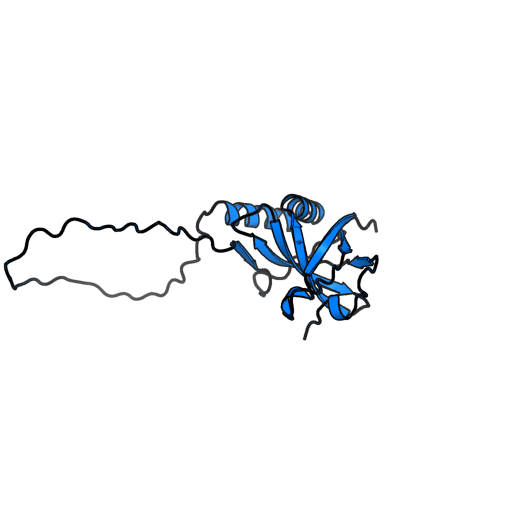 102 LEU A C 1
ATOM 771 O O . LEU A 1 102 ? -5.766 31.307 53.946 1.00 35.69 102 LEU A O 1
ATOM 775 N N . MET A 1 103 ? -4.727 32.318 52.219 1.00 33.72 103 MET A N 1
ATOM 776 C CA . MET A 1 103 ? -4.173 33.610 52.708 1.00 33.72 103 MET A CA 1
ATOM 777 C C . MET A 1 103 ? -2.638 33.771 52.675 1.00 33.72 103 MET A C 1
ATOM 779 O O . MET A 1 103 ? -1.897 33.078 53.360 1.00 33.72 103 MET A O 1
ATOM 783 N N . SER A 1 104 ? -2.267 34.903 52.058 1.00 37.66 104 SER A N 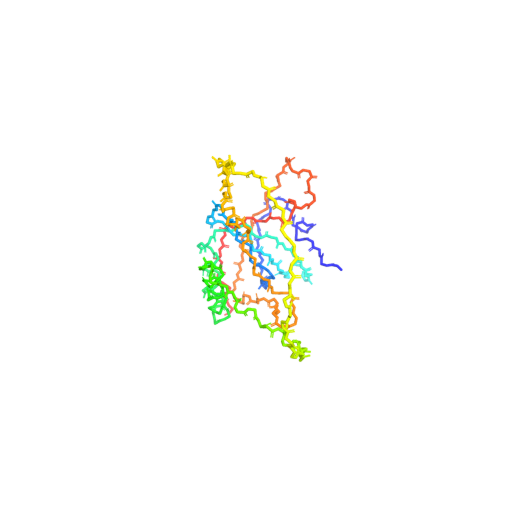1
ATOM 784 C CA . SER A 1 104 ? -1.201 35.857 52.423 1.00 37.66 104 SER A CA 1
ATOM 785 C C . SER A 1 104 ? 0.262 35.524 52.110 1.00 37.66 104 SER A C 1
ATOM 787 O O . SER A 1 104 ? 0.905 34.785 52.841 1.00 37.66 104 SER A O 1
ATOM 789 N N . ALA A 1 105 ? 0.856 36.284 51.182 1.00 37.88 105 ALA A N 1
ATOM 790 C CA . ALA A 1 105 ? 1.738 37.408 51.532 1.00 37.88 105 ALA A CA 1
ATOM 791 C C . ALA A 1 105 ? 2.085 38.257 50.293 1.00 37.88 105 ALA A C 1
ATOM 793 O O . ALA A 1 105 ? 2.363 37.736 49.220 1.00 37.88 105 ALA A O 1
ATOM 794 N N . LYS A 1 106 ? 2.049 39.580 50.484 1.00 37.97 106 LYS A N 1
ATOM 795 C CA . LYS A 1 106 ? 2.516 40.625 49.563 1.00 37.97 106 LYS A CA 1
ATOM 796 C C . LYS A 1 106 ? 4.027 40.530 49.333 1.00 37.97 106 LYS A C 1
ATOM 798 O O . LYS A 1 106 ? 4.735 40.212 50.282 1.00 37.97 106 LYS A O 1
ATOM 803 N N . ASN A 1 107 ? 4.482 40.965 48.159 1.00 37.81 107 ASN A N 1
ATOM 804 C CA . ASN A 1 107 ? 5.647 41.839 48.003 1.00 37.81 107 ASN A CA 1
ATOM 805 C C . ASN A 1 107 ? 5.449 42.737 46.772 1.00 37.81 107 ASN A C 1
ATOM 807 O O . ASN A 1 107 ? 4.809 42.343 45.801 1.00 37.81 107 ASN A O 1
ATOM 811 N N . GLU A 1 108 ? 5.914 43.973 46.921 1.00 41.06 108 GLU A N 1
ATOM 812 C CA . GLU A 1 108 ? 5.814 45.111 46.010 1.00 41.06 108 GLU A CA 1
ATOM 813 C C . GLU A 1 108 ? 6.966 45.121 44.984 1.00 41.06 108 GLU A C 1
ATOM 815 O O . GLU A 1 108 ? 7.996 44.491 45.210 1.00 41.06 108 GLU A O 1
ATOM 820 N N . GLU A 1 109 ? 6.780 45.958 43.953 1.00 38.84 109 GLU A N 1
ATOM 821 C CA . GLU A 1 109 ? 7.776 46.576 43.052 1.00 38.84 109 GLU A CA 1
ATOM 822 C C . GLU A 1 109 ? 8.069 45.875 41.707 1.00 38.84 109 GLU A C 1
ATOM 824 O O . GLU A 1 109 ? 8.729 44.843 41.659 1.00 38.84 109 GLU A O 1
ATOM 829 N N . GLY A 1 110 ? 7.644 46.521 40.603 1.00 39.50 110 GLY A N 1
ATOM 830 C CA . GLY A 1 110 ? 8.199 46.310 39.253 1.00 39.50 110 GLY A CA 1
ATOM 831 C C . GLY A 1 110 ? 7.185 46.144 38.110 1.00 39.50 110 GLY A C 1
ATOM 832 O O . GLY A 1 110 ? 7.033 45.048 37.599 1.00 39.50 110 GLY A O 1
ATOM 833 N N . GLN A 1 111 ? 6.513 47.225 37.711 1.00 40.12 111 GLN A N 1
ATOM 834 C CA . GLN A 1 111 ? 5.827 47.420 36.414 1.00 40.12 111 GLN A CA 1
ATOM 835 C C . GLN A 1 111 ? 6.813 48.256 35.560 1.00 40.12 111 GLN A C 1
ATOM 837 O O . GLN A 1 111 ? 7.378 49.196 36.118 1.00 40.12 111 GLN A O 1
ATOM 842 N N . GLU A 1 112 ? 7.152 48.019 34.291 1.00 42.69 112 GLU A N 1
ATOM 843 C CA . GLU A 1 112 ? 6.490 47.387 33.142 1.00 42.69 112 GLU A CA 1
ATOM 844 C C . GLU A 1 112 ? 7.577 46.692 32.286 1.00 42.69 112 GLU A C 1
ATOM 846 O O . GLU A 1 112 ? 8.489 47.365 31.804 1.00 42.69 112 GLU A O 1
ATOM 851 N N . ASP A 1 113 ? 7.491 45.370 32.121 1.00 47.41 113 ASP A N 1
ATOM 852 C CA . ASP A 1 113 ? 8.135 44.626 31.032 1.00 47.41 113 ASP A CA 1
ATOM 853 C C . ASP A 1 113 ? 7.009 44.318 30.033 1.00 47.41 113 ASP A C 1
ATOM 855 O O . ASP A 1 113 ? 6.165 43.471 30.309 1.00 47.41 113 ASP A O 1
ATOM 859 N N . GLU A 1 114 ? 6.936 45.040 28.918 1.00 52.53 114 GLU A N 1
ATOM 860 C CA . GLU A 1 114 ? 6.048 44.703 27.799 1.00 52.53 114 GLU A CA 1
ATOM 861 C C . GLU A 1 114 ? 6.834 44.902 26.506 1.00 52.53 114 GLU A C 1
ATOM 863 O O . GLU A 1 114 ? 6.864 45.992 25.952 1.00 52.53 114 GLU A O 1
ATOM 868 N N . ASP A 1 115 ? 7.527 43.844 26.102 1.00 47.72 115 ASP A N 1
ATOM 869 C CA . ASP A 1 115 ? 7.702 43.437 24.708 1.00 47.72 115 ASP A CA 1
ATOM 870 C C . ASP A 1 115 ? 7.867 41.907 24.782 1.00 47.72 115 ASP A C 1
ATOM 872 O O . ASP A 1 115 ? 8.960 41.349 24.669 1.00 47.72 115 ASP A O 1
ATOM 876 N N . GLU A 1 116 ? 6.766 41.230 25.133 1.00 52.78 116 GLU A N 1
ATOM 877 C CA . GLU A 1 116 ? 6.598 39.801 24.880 1.00 52.78 116 GLU A CA 1
ATOM 878 C C . GLU A 1 116 ? 6.551 39.634 23.355 1.00 52.78 116 GLU A C 1
ATOM 880 O O . GLU A 1 116 ? 5.484 39.663 22.744 1.00 52.78 116 GLU A O 1
ATOM 885 N N . ASP A 1 117 ? 7.722 39.467 22.737 1.00 52.09 117 ASP A N 1
ATOM 886 C CA . ASP A 1 117 ? 7.855 38.715 21.487 1.00 52.09 117 ASP A CA 1
ATOM 887 C C . ASP A 1 117 ? 7.513 37.244 21.801 1.00 52.09 117 ASP A C 1
ATOM 889 O O . ASP A 1 117 ? 8.357 36.353 21.734 1.00 52.09 117 ASP A O 1
ATOM 893 N N . ASP A 1 118 ? 6.269 36.990 22.211 1.00 53.28 118 ASP A N 1
ATOM 894 C CA . ASP A 1 118 ? 5.671 35.661 22.212 1.00 53.28 118 ASP A CA 1
ATOM 895 C C . ASP A 1 118 ? 5.110 35.455 20.798 1.00 53.28 118 ASP A C 1
ATOM 897 O O . ASP A 1 118 ? 3.913 35.284 20.571 1.00 53.28 118 ASP A O 1
ATOM 901 N N . GLU A 1 119 ? 6.020 35.487 19.815 1.00 53.16 119 GLU A N 1
ATOM 902 C CA . GLU A 1 119 ? 5.890 34.666 18.614 1.00 53.16 119 GLU A CA 1
ATOM 903 C C . GLU A 1 119 ? 5.994 33.205 19.087 1.00 53.16 119 GLU A C 1
ATOM 905 O O . GLU A 1 119 ? 6.943 32.485 18.785 1.00 53.16 119 GLU A O 1
ATOM 910 N N . ASN A 1 120 ? 4.992 32.745 19.846 1.00 47.19 120 ASN A N 1
ATOM 911 C CA . ASN A 1 120 ? 4.530 31.383 19.672 1.00 47.19 120 ASN A CA 1
ATOM 912 C C . ASN A 1 120 ? 3.935 31.383 18.266 1.00 47.19 120 ASN A C 1
ATOM 914 O O . ASN A 1 120 ? 2.734 31.557 18.074 1.00 47.19 120 ASN A O 1
ATOM 918 N N . ASP A 1 121 ? 4.832 31.300 17.278 1.00 50.22 121 ASP A N 1
ATOM 919 C CA . ASP A 1 121 ? 4.546 30.633 16.029 1.00 50.22 121 ASP A CA 1
ATOM 920 C C . ASP A 1 121 ? 3.870 29.339 16.463 1.00 50.22 121 ASP A C 1
ATOM 922 O O . ASP A 1 121 ? 4.512 28.449 17.029 1.00 50.22 121 ASP A O 1
ATOM 926 N N . ASP A 1 122 ? 2.547 29.315 16.319 1.00 53.62 122 ASP A N 1
ATOM 927 C CA . ASP A 1 122 ? 1.745 28.112 16.326 1.00 53.62 122 ASP A CA 1
ATOM 928 C C . ASP A 1 122 ? 2.341 27.235 15.219 1.00 53.62 122 ASP A C 1
ATOM 930 O O . ASP A 1 122 ? 1.911 27.237 14.064 1.00 53.62 122 ASP A O 1
ATOM 934 N N . ASP A 1 123 ? 3.410 26.524 15.572 1.00 51.00 123 ASP A N 1
ATOM 935 C CA . ASP A 1 123 ? 3.978 25.386 14.877 1.00 51.00 123 ASP A CA 1
ATOM 936 C C . ASP A 1 123 ? 2.948 24.268 15.092 1.00 51.00 123 ASP A C 1
ATOM 938 O O . ASP A 1 123 ? 3.178 23.286 15.805 1.00 51.00 123 ASP A O 1
ATOM 942 N N . ASP A 1 1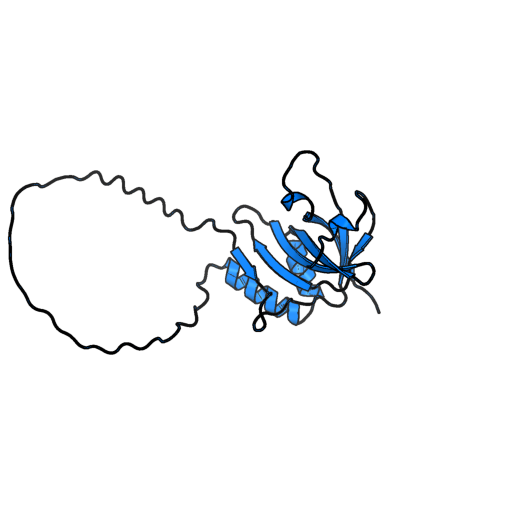24 ? 1.743 24.512 14.555 1.00 51.75 124 ASP A N 1
ATOM 943 C CA . ASP A 1 124 ? 0.586 23.635 14.472 1.00 51.75 124 ASP A CA 1
ATOM 944 C C . ASP A 1 124 ? 1.014 22.460 13.589 1.00 51.75 124 ASP A C 1
ATOM 946 O O . ASP A 1 124 ? 0.715 22.350 12.405 1.00 51.75 124 ASP A O 1
ATOM 950 N N . HIS A 1 125 ? 1.829 21.608 14.198 1.00 51.75 125 HIS A N 1
ATOM 951 C CA . HIS A 1 125 ? 1.954 20.191 13.960 1.00 51.75 125 HIS A CA 1
ATOM 952 C C . HIS A 1 125 ? 1.932 19.786 12.481 1.00 51.75 125 HIS A C 1
ATOM 954 O O . HIS A 1 125 ? 1.053 19.052 12.036 1.00 51.75 125 HIS A O 1
ATOM 960 N N . LEU A 1 126 ? 3.004 20.132 11.761 1.00 53.19 126 LEU A N 1
ATOM 961 C CA . LEU A 1 126 ? 3.423 19.494 10.501 1.00 53.19 126 LEU A CA 1
ATOM 962 C C . LEU A 1 126 ? 3.892 18.034 10.711 1.00 53.19 126 LEU A C 1
ATOM 964 O O . LEU A 1 126 ? 4.865 17.572 10.111 1.00 53.19 126 LEU A O 1
ATOM 968 N N . TYR A 1 127 ? 3.240 17.286 11.603 1.00 54.03 127 TYR A N 1
ATOM 969 C CA . TYR A 1 127 ? 3.532 15.870 11.762 1.00 54.03 127 TYR A CA 1
ATOM 970 C C . TYR A 1 127 ? 2.831 15.088 10.647 1.00 54.03 127 TYR A C 1
ATOM 972 O O . TYR A 1 127 ? 1.644 15.313 10.398 1.00 54.03 127 TYR A O 1
ATOM 980 N N . PRO A 1 128 ? 3.537 14.164 9.972 1.00 65.12 128 PRO A N 1
ATOM 981 C CA . PRO A 1 128 ? 2.915 13.315 8.969 1.00 65.12 128 PRO A CA 1
ATOM 982 C C . PRO A 1 128 ? 1.755 12.550 9.607 1.00 65.12 128 PRO A C 1
ATOM 984 O O . PRO A 1 128 ? 1.892 11.972 10.689 1.00 65.12 128 PRO A O 1
ATOM 987 N N . THR A 1 129 ? 0.603 12.551 8.941 1.00 83.12 129 THR A N 1
ATOM 988 C CA . THR A 1 129 ? -0.554 11.788 9.414 1.00 83.12 129 THR A CA 1
ATOM 989 C C . THR A 1 129 ? -0.304 10.307 9.138 1.00 83.12 129 THR A C 1
ATOM 991 O O . THR A 1 129 ? 0.090 9.931 8.034 1.00 83.12 129 THR A O 1
ATOM 994 N N . LEU A 1 130 ? -0.516 9.457 10.144 1.00 89.19 130 LEU A N 1
ATOM 995 C CA . LEU A 1 130 ? -0.238 8.023 10.086 1.00 89.19 130 LEU A CA 1
ATOM 996 C C . LEU A 1 130 ? -1.497 7.219 10.427 1.00 89.19 130 LEU A C 1
ATOM 998 O O . LEU A 1 130 ? -2.088 7.389 11.492 1.00 89.19 130 LEU A O 1
ATOM 1002 N N . LEU A 1 131 ? -1.872 6.298 9.542 1.00 91.06 131 LEU A N 1
ATOM 1003 C CA . LEU A 1 131 ? -2.912 5.300 9.785 1.00 91.06 131 LEU A CA 1
ATOM 1004 C C . LEU A 1 131 ? -2.286 3.910 9.823 1.00 91.06 131 LEU A C 1
ATOM 1006 O O . LEU A 1 131 ? -1.739 3.476 8.815 1.00 91.06 131 LEU A O 1
ATOM 1010 N N . GLU A 1 132 ? -2.377 3.205 10.953 1.00 92.12 132 GLU A N 1
ATOM 1011 C CA . GLU A 1 132 ? -1.778 1.875 11.140 1.00 92.12 132 GLU A CA 1
ATOM 1012 C C . GLU A 1 132 ? -2.815 0.744 11.235 1.00 92.12 132 GLU A C 1
ATOM 1014 O O . GLU A 1 132 ? -3.872 0.877 11.857 1.00 92.12 132 GLU A O 1
ATOM 1019 N N . TYR A 1 133 ? -2.447 -0.407 10.667 1.00 90.69 133 TYR A N 1
ATOM 1020 C CA . TYR A 1 133 ? -3.240 -1.631 10.542 1.00 90.69 133 TYR A CA 1
ATOM 1021 C C . TYR A 1 133 ? -2.391 -2.871 10.885 1.00 90.69 133 TYR A C 1
ATOM 1023 O O . TYR A 1 133 ? -2.232 -3.785 10.075 1.00 90.69 133 TYR A O 1
ATOM 1031 N N . VAL A 1 134 ? -1.777 -2.890 12.072 1.00 88.75 134 VAL A N 1
ATOM 1032 C CA . VAL A 1 134 ? -0.852 -3.960 12.508 1.00 88.75 134 VAL A CA 1
ATOM 1033 C C . VAL A 1 134 ? -1.276 -4.686 13.789 1.00 88.75 134 VAL A C 1
ATOM 1035 O O . VAL A 1 134 ? -0.566 -5.582 14.247 1.00 88.75 134 VAL A O 1
ATOM 1038 N N . THR A 1 135 ? -2.415 -4.325 14.380 1.00 87.94 135 THR A N 1
ATOM 1039 C CA . THR A 1 135 ? -2.891 -4.893 15.652 1.00 87.94 135 THR A CA 1
ATOM 1040 C C . THR A 1 135 ? -4.008 -5.912 15.426 1.00 87.94 135 THR A C 1
ATOM 1042 O O . THR A 1 135 ? -4.529 -6.053 14.323 1.00 87.94 135 THR A O 1
ATOM 1045 N N . GLU A 1 136 ? -4.400 -6.652 16.466 1.00 85.31 136 GLU A N 1
ATOM 1046 C CA . GLU A 1 136 ? -5.556 -7.559 16.366 1.00 85.31 136 GLU A CA 1
ATOM 1047 C C . GLU A 1 136 ? -6.870 -6.797 16.126 1.00 85.31 136 GLU A C 1
ATOM 1049 O O . GLU A 1 136 ? -7.748 -7.286 15.418 1.00 85.31 136 GLU A O 1
ATOM 1054 N N . GLU A 1 137 ? -6.986 -5.591 16.684 1.00 86.38 137 GLU A N 1
ATOM 1055 C CA . GLU A 1 137 ? -8.154 -4.713 16.544 1.00 86.38 137 GLU A CA 1
ATOM 1056 C C . GLU A 1 137 ? -8.183 -4.007 15.184 1.00 86.38 137 GLU A C 1
ATOM 1058 O O . GLU A 1 137 ? -9.252 -3.786 14.616 1.00 86.38 137 GLU A O 1
ATOM 1063 N N . ARG A 1 138 ? -7.002 -3.704 14.632 1.00 87.56 138 ARG A N 1
ATOM 1064 C CA . ARG A 1 138 ? -6.813 -3.113 13.303 1.00 87.56 138 ARG A CA 1
ATOM 1065 C C . ARG A 1 138 ? -5.867 -4.001 12.496 1.00 87.56 138 ARG A C 1
ATOM 1067 O O . ARG A 1 138 ? -4.690 -3.668 12.371 1.00 87.56 138 ARG A O 1
ATOM 1074 N N . PRO A 1 139 ? -6.336 -5.155 11.991 1.00 90.56 139 PRO A N 1
ATOM 1075 C CA . PRO A 1 139 ? -5.483 -6.069 11.245 1.00 90.56 139 PRO A CA 1
ATOM 1076 C C . PRO A 1 139 ? -5.172 -5.520 9.846 1.00 90.56 139 PRO A C 1
ATOM 1078 O O . PRO A 1 139 ? -5.952 -4.712 9.329 1.00 90.56 139 PRO A O 1
ATOM 1081 N N . PRO A 1 140 ? -4.113 -6.025 9.182 1.00 92.62 140 PRO A N 1
ATOM 1082 C CA . PRO A 1 140 ? -3.766 -5.608 7.830 1.00 92.62 140 PRO A CA 1
ATOM 1083 C C . PRO A 1 140 ? -4.947 -5.692 6.856 1.00 92.62 140 PRO A C 1
ATOM 1085 O O . PRO A 1 140 ? -5.719 -6.664 6.840 1.00 92.62 140 PRO A O 1
ATOM 1088 N N . VAL A 1 141 ? -5.087 -4.665 6.021 1.00 92.19 141 VAL A N 1
ATOM 1089 C CA . VAL A 1 141 ? -6.219 -4.519 5.105 1.00 92.19 141 VAL A CA 1
ATOM 1090 C C . VAL A 1 141 ? -5.890 -5.186 3.780 1.00 92.19 141 VAL A C 1
ATOM 1092 O O . VAL A 1 141 ? -5.126 -4.658 2.976 1.00 92.19 141 VAL A O 1
ATOM 1095 N N . LEU A 1 142 ? -6.496 -6.349 3.541 1.00 92.38 142 LEU A N 1
ATOM 1096 C CA . LEU A 1 142 ? -6.372 -7.056 2.266 1.00 92.38 142 LEU A CA 1
ATOM 1097 C C . LEU A 1 142 ? -7.065 -6.278 1.140 1.00 92.38 142 LEU A C 1
ATOM 1099 O O . LEU A 1 142 ? -8.227 -5.889 1.292 1.00 92.38 142 LEU A O 1
ATOM 1103 N N . LEU A 1 143 ? -6.386 -6.148 0.001 1.00 90.25 143 LEU A N 1
ATOM 1104 C CA . LEU A 1 143 ? -6.890 -5.561 -1.242 1.00 90.25 143 LEU A CA 1
ATOM 1105 C C . LEU A 1 143 ? -7.063 -6.667 -2.307 1.00 90.25 143 LEU A C 1
ATOM 1107 O O . LEU A 1 143 ? -6.244 -6.792 -3.220 1.00 90.25 143 LEU A O 1
ATOM 1111 N N . PRO A 1 144 ? -8.088 -7.534 -2.185 1.00 87.44 144 PRO A N 1
ATOM 1112 C CA . PRO A 1 144 ? -8.257 -8.671 -3.084 1.00 87.44 144 PRO A CA 1
ATOM 1113 C C . PRO A 1 144 ? -8.579 -8.223 -4.514 1.00 87.44 144 PRO A C 1
ATOM 1115 O O . PRO A 1 144 ? -9.297 -7.248 -4.726 1.00 87.44 144 PRO A O 1
ATOM 1118 N N . GLY A 1 145 ? -8.102 -8.984 -5.502 1.00 87.00 145 GLY A N 1
ATOM 1119 C CA . GLY A 1 145 ? -8.399 -8.731 -6.917 1.00 87.00 145 GLY A CA 1
ATOM 1120 C C . GLY A 1 145 ? -7.619 -7.567 -7.536 1.00 87.00 145 GLY A C 1
ATOM 1121 O O . GLY A 1 145 ? -7.901 -7.190 -8.674 1.00 87.00 145 GLY A O 1
ATOM 1122 N N . VAL A 1 146 ? -6.640 -7.015 -6.816 1.00 91.12 146 VAL A N 1
ATOM 1123 C CA . VAL A 1 146 ? -5.731 -5.975 -7.304 1.00 91.12 146 VAL A CA 1
ATOM 1124 C C . VAL A 1 146 ? -4.324 -6.550 -7.450 1.00 91.12 146 VAL A C 1
ATOM 1126 O O . VAL A 1 146 ? -3.830 -7.231 -6.555 1.00 91.12 146 VAL A O 1
ATOM 1129 N N . ALA A 1 147 ? -3.681 -6.238 -8.572 1.00 93.56 147 ALA A N 1
ATOM 1130 C CA . ALA A 1 147 ? -2.266 -6.478 -8.813 1.00 93.56 147 ALA A CA 1
ATOM 1131 C C . ALA A 1 147 ? -1.557 -5.139 -9.051 1.00 93.56 147 ALA A C 1
ATOM 1133 O O . ALA A 1 147 ? -2.086 -4.264 -9.748 1.00 93.56 147 ALA A O 1
ATOM 1134 N N . LEU A 1 148 ? -0.362 -4.973 -8.486 1.00 95.25 148 LEU A N 1
ATOM 1135 C CA . LEU A 1 148 ? 0.438 -3.758 -8.643 1.00 95.25 148 LEU A CA 1
ATOM 1136 C C . LEU A 1 148 ? 1.639 -4.046 -9.522 1.00 95.25 148 LEU A C 1
ATOM 1138 O O . LEU A 1 148 ? 2.375 -4.999 -9.273 1.00 95.25 148 LEU A O 1
ATOM 1142 N N . LYS A 1 149 ? 1.849 -3.192 -10.522 1.00 95.12 149 LYS A N 1
ATOM 1143 C CA . LYS A 1 149 ? 3.105 -3.139 -11.258 1.00 95.12 149 LYS A CA 1
ATOM 1144 C C . LYS A 1 149 ? 4.037 -2.181 -10.535 1.00 95.12 149 LYS A C 1
ATOM 1146 O O . LYS A 1 149 ? 3.702 -1.004 -10.388 1.00 95.12 149 LYS A O 1
ATOM 1151 N N . LEU A 1 150 ? 5.170 -2.693 -10.074 1.00 93.19 150 LEU A N 1
ATOM 1152 C CA . LEU A 1 150 ? 6.122 -1.935 -9.273 1.00 93.19 150 LEU A CA 1
ATOM 1153 C C . LEU A 1 150 ? 7.409 -1.704 -10.055 1.00 93.19 150 LEU A C 1
ATOM 1155 O O . LEU A 1 150 ? 7.868 -2.589 -10.775 1.00 93.19 150 LEU A O 1
ATOM 1159 N N . ALA A 1 151 ? 8.017 -0.542 -9.850 1.00 87.62 151 ALA A N 1
ATOM 1160 C CA . ALA A 1 151 ? 9.389 -0.287 -10.250 1.00 87.62 151 ALA A CA 1
ATOM 1161 C C . ALA A 1 151 ? 10.275 -0.126 -9.017 1.00 87.62 151 ALA A C 1
ATOM 1163 O O . ALA A 1 151 ? 9.920 0.525 -8.032 1.00 87.62 151 ALA A O 1
ATOM 1164 N N . PHE A 1 152 ? 11.457 -0.731 -9.101 1.00 82.25 152 PHE A N 1
ATOM 1165 C CA . PHE A 1 152 ? 12.509 -0.578 -8.112 1.00 82.25 152 PHE A CA 1
ATOM 1166 C C . PHE A 1 152 ? 13.638 0.257 -8.707 1.00 82.25 152 PHE A C 1
ATOM 1168 O O . PHE A 1 152 ? 14.381 -0.211 -9.575 1.00 82.25 152 PHE A O 1
ATOM 1175 N N . THR A 1 153 ? 13.758 1.506 -8.261 1.00 65.00 153 THR A N 1
ATOM 1176 C CA . THR A 1 153 ? 14.887 2.368 -8.614 1.00 65.00 153 THR A CA 1
ATOM 1177 C C . THR A 1 153 ? 15.903 2.330 -7.489 1.00 65.00 153 THR A C 1
ATOM 1179 O O . THR A 1 153 ? 15.681 2.908 -6.430 1.00 65.00 153 THR A O 1
ATOM 1182 N N . TYR A 1 154 ? 17.031 1.669 -7.729 1.00 59.91 154 TYR A N 1
ATOM 1183 C CA . TYR A 1 154 ? 18.174 1.759 -6.833 1.00 59.91 154 TYR A CA 1
ATOM 1184 C C . TYR A 1 154 ? 18.719 3.192 -6.885 1.00 59.91 154 TYR A C 1
ATOM 1186 O O . TYR A 1 154 ? 19.222 3.626 -7.924 1.00 59.91 154 TYR A O 1
ATOM 1194 N N . THR A 1 155 ? 18.597 3.949 -5.797 1.00 54.09 155 THR A N 1
ATOM 1195 C CA . THR A 1 155 ? 19.266 5.244 -5.679 1.00 54.09 155 THR A CA 1
ATOM 1196 C C . THR A 1 155 ? 20.660 5.005 -5.118 1.00 54.09 155 THR A C 1
ATOM 1198 O O . THR A 1 155 ? 20.824 4.781 -3.922 1.00 54.09 155 THR A O 1
ATOM 1201 N N . ASP A 1 156 ? 21.679 5.081 -5.979 1.00 54.19 156 ASP A N 1
ATOM 1202 C CA . ASP A 1 156 ? 23.100 4.954 -5.603 1.00 54.19 156 ASP A CA 1
ATOM 1203 C C . ASP A 1 156 ? 23.559 5.977 -4.534 1.00 54.19 156 ASP A C 1
ATOM 1205 O O . ASP A 1 156 ? 24.682 5.895 -4.042 1.00 54.19 156 ASP A O 1
ATOM 1209 N N . GLU A 1 157 ? 22.721 6.957 -4.174 1.00 52.28 157 GLU A N 1
ATOM 1210 C CA . GLU A 1 157 ? 23.108 8.142 -3.399 1.00 52.28 157 GLU A CA 1
ATOM 1211 C C . GLU A 1 157 ? 22.651 8.150 -1.930 1.00 52.28 157 GLU A C 1
ATOM 1213 O O . GLU A 1 157 ? 23.053 9.035 -1.174 1.00 52.28 157 GLU A O 1
ATOM 1218 N N . THR A 1 158 ? 21.855 7.175 -1.482 1.00 51.84 158 THR A N 1
ATOM 1219 C CA . THR A 1 158 ? 21.375 7.110 -0.091 1.00 51.84 158 THR A CA 1
ATOM 1220 C C . THR A 1 158 ? 21.885 5.843 0.583 1.00 51.84 158 THR A C 1
ATOM 1222 O O . THR A 1 158 ? 21.278 4.782 0.487 1.00 51.84 158 THR A O 1
ATOM 1225 N N . ASP A 1 159 ? 23.008 5.973 1.289 1.00 49.56 159 ASP A N 1
ATOM 1226 C CA . ASP A 1 159 ? 23.711 4.924 2.052 1.00 49.56 159 ASP A CA 1
ATOM 1227 C C . ASP A 1 159 ? 22.936 4.474 3.322 1.00 49.56 159 ASP A C 1
ATOM 1229 O O . ASP A 1 159 ? 23.512 4.106 4.346 1.00 49.56 159 ASP A O 1
ATOM 1233 N N . THR A 1 160 ? 21.603 4.564 3.300 1.00 54.03 160 THR A N 1
ATOM 1234 C CA . THR A 1 160 ? 20.715 4.175 4.396 1.00 54.03 160 THR A CA 1
ATOM 1235 C C . THR A 1 160 ? 19.977 2.891 4.022 1.00 54.03 160 THR A C 1
ATOM 1237 O O . THR A 1 160 ? 19.265 2.840 3.023 1.00 54.03 160 THR A O 1
ATOM 1240 N N . GLU A 1 161 ? 20.081 1.854 4.865 1.00 52.31 161 GLU A N 1
ATOM 1241 C CA . GLU A 1 161 ? 19.332 0.585 4.723 1.00 52.31 161 GLU A CA 1
ATOM 1242 C C . GLU A 1 161 ? 17.813 0.799 4.530 1.00 52.31 161 GLU A C 1
ATOM 1244 O O . GLU A 1 161 ? 17.130 -0.051 3.966 1.00 52.31 161 GLU A O 1
ATOM 1249 N N . ALA A 1 162 ? 17.279 1.950 4.957 1.00 49.53 162 ALA A N 1
ATOM 1250 C CA . ALA A 1 162 ? 15.871 2.319 4.830 1.00 49.53 162 ALA A CA 1
ATOM 1251 C C . ALA A 1 162 ? 15.423 2.681 3.397 1.00 49.53 162 ALA A C 1
ATOM 1253 O O . ALA A 1 162 ? 14.254 2.482 3.069 1.00 49.53 162 ALA A O 1
ATOM 1254 N N . ALA A 1 163 ? 16.315 3.182 2.534 1.00 57.38 163 ALA A N 1
ATOM 1255 C CA . ALA A 1 163 ? 15.963 3.570 1.161 1.00 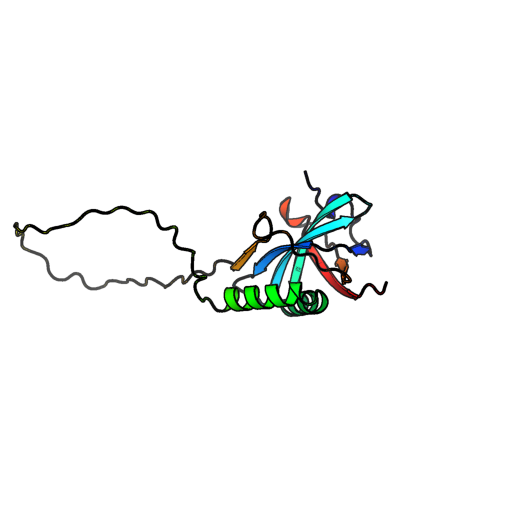57.38 163 ALA A CA 1
ATOM 1256 C C . ALA A 1 163 ? 15.804 2.363 0.220 1.00 57.38 163 ALA A C 1
ATOM 1258 O O . ALA A 1 163 ? 15.230 2.468 -0.860 1.00 57.38 163 ALA A O 1
ATOM 1259 N N . PHE A 1 164 ? 16.282 1.194 0.644 1.00 70.88 164 PHE A N 1
ATOM 1260 C CA . PHE A 1 164 ? 16.372 0.012 -0.202 1.00 70.88 164 PHE A CA 1
ATOM 1261 C C . PHE A 1 164 ? 15.052 -0.713 -0.450 1.00 70.88 164 PHE A C 1
ATOM 1263 O O . PHE A 1 164 ? 15.036 -1.599 -1.288 1.00 70.88 164 PHE A O 1
ATOM 1270 N N . ASN A 1 165 ? 13.961 -0.385 0.250 1.00 87.38 165 ASN A N 1
ATOM 1271 C CA . ASN A 1 165 ? 12.698 -1.132 0.159 1.00 87.38 165 ASN A CA 1
ATOM 1272 C C . ASN A 1 165 ? 11.490 -0.246 -0.187 1.00 87.38 165 ASN A C 1
ATOM 1274 O O . ASN A 1 165 ? 10.358 -0.561 0.185 1.00 87.38 165 ASN A O 1
ATOM 1278 N N . ILE A 1 166 ? 11.746 0.880 -0.858 1.00 89.06 166 ILE A N 1
ATOM 1279 C CA . ILE A 1 166 ? 10.720 1.779 -1.388 1.00 89.06 166 ILE A CA 1
ATOM 1280 C C . ILE A 1 166 ? 10.584 1.521 -2.891 1.00 89.06 166 ILE A C 1
ATOM 1282 O O . ILE A 1 166 ? 11.568 1.535 -3.627 1.00 89.06 166 ILE A O 1
ATOM 1286 N N . PHE A 1 167 ? 9.357 1.283 -3.338 1.00 91.88 167 PHE A N 1
ATOM 1287 C CA . PHE A 1 167 ? 9.004 1.028 -4.729 1.00 91.88 167 PHE A CA 1
ATOM 1288 C C . PHE A 1 167 ? 8.113 2.149 -5.244 1.00 91.88 167 PHE A C 1
ATOM 1290 O O . PHE A 1 167 ? 7.323 2.720 -4.492 1.00 91.88 167 PHE A O 1
ATOM 1297 N N . THR A 1 168 ? 8.213 2.437 -6.536 1.00 90.44 168 THR A N 1
ATOM 1298 C CA . THR A 1 168 ? 7.290 3.340 -7.222 1.00 90.44 168 THR A CA 1
ATOM 1299 C C . THR A 1 168 ? 6.191 2.536 -7.901 1.00 90.44 168 THR A C 1
ATOM 1301 O O . THR A 1 168 ? 6.414 1.440 -8.426 1.00 90.44 168 THR A O 1
ATOM 1304 N N . LEU A 1 169 ? 4.975 3.075 -7.875 1.00 93.12 169 LEU A N 1
ATOM 1305 C CA . LEU A 1 169 ? 3.840 2.475 -8.560 1.00 93.12 169 LEU A CA 1
ATOM 1306 C C . LEU A 1 169 ? 3.885 2.811 -10.058 1.00 93.12 169 LEU A C 1
ATOM 1308 O O . LEU A 1 169 ? 3.786 3.973 -10.440 1.00 93.12 169 LEU A O 1
ATOM 1312 N N . GLU A 1 170 ? 3.985 1.798 -10.920 1.00 93.31 170 GLU A N 1
ATOM 1313 C CA . GLU A 1 170 ? 3.884 1.986 -12.377 1.00 93.31 170 GLU A CA 1
ATOM 1314 C C . GLU A 1 170 ? 2.463 1.776 -12.907 1.00 93.31 170 GLU A C 1
ATOM 1316 O O . GLU A 1 170 ? 2.112 2.256 -13.988 1.00 93.31 170 GLU A O 1
ATOM 1321 N N . GLY A 1 171 ? 1.635 1.019 -12.186 1.00 93.88 171 GLY A N 1
ATOM 1322 C CA . GLY A 1 171 ? 0.244 0.828 -12.567 1.00 93.88 171 GLY A CA 1
ATOM 1323 C C . GLY A 1 171 ? -0.529 -0.117 -11.661 1.00 93.88 171 GLY A C 1
ATOM 1324 O O . GLY A 1 171 ? 0.032 -0.994 -11.005 1.00 93.88 171 GLY A O 1
ATOM 1325 N N . ILE A 1 172 ? -1.848 0.056 -11.681 1.00 94.75 172 ILE A N 1
ATOM 1326 C CA . ILE A 1 172 ? -2.816 -0.731 -10.918 1.00 94.75 172 ILE A CA 1
ATOM 1327 C C . ILE A 1 172 ? -3.634 -1.569 -11.898 1.00 94.75 172 ILE A C 1
ATOM 1329 O O . ILE A 1 172 ? -4.196 -1.042 -12.861 1.00 94.75 172 ILE A O 1
ATOM 1333 N N . TYR A 1 173 ? -3.717 -2.870 -11.644 1.00 93.31 173 TYR A N 1
ATOM 1334 C CA . TYR A 1 173 ? -4.374 -3.832 -12.519 1.00 93.31 173 TYR A CA 1
ATOM 1335 C C . TYR A 1 173 ? -5.423 -4.625 -11.747 1.00 93.31 173 TYR A C 1
ATOM 1337 O O . TYR A 1 173 ? -5.253 -4.939 -10.571 1.00 93.31 173 TYR A O 1
ATOM 1345 N N . LEU A 1 174 ? -6.517 -4.959 -12.428 1.00 89.88 174 LEU A N 1
ATOM 1346 C CA . LEU A 1 174 ? -7.529 -5.864 -11.900 1.00 89.88 174 LEU A CA 1
ATOM 1347 C C . LEU A 1 174 ? -7.168 -7.299 -12.264 1.00 89.88 174 LEU A C 1
ATOM 1349 O O . LEU A 1 174 ? -7.016 -7.624 -13.444 1.00 89.88 174 LEU A O 1
ATOM 1353 N N . HIS A 1 175 ? -7.091 -8.158 -11.255 1.00 78.69 175 HIS A N 1
ATOM 1354 C CA . HIS A 1 175 ? -6.963 -9.589 -11.457 1.00 78.69 175 HIS A CA 1
ATOM 1355 C C . HIS A 1 175 ? -8.352 -10.161 -11.780 1.00 78.69 175 HIS A C 1
ATOM 1357 O O . HIS A 1 175 ? -9.257 -10.153 -10.945 1.00 78.69 175 HIS A O 1
ATOM 1363 N N . ILE A 1 176 ? -8.544 -10.626 -13.017 1.00 70.50 176 ILE A N 1
ATOM 1364 C CA . ILE A 1 176 ? -9.795 -11.252 -13.462 1.00 70.50 176 ILE A CA 1
ATOM 1365 C C . ILE A 1 176 ? -9.644 -12.762 -13.281 1.00 70.50 176 ILE A C 1
ATOM 1367 O O . ILE A 1 176 ? -8.968 -13.409 -14.081 1.00 70.50 176 ILE A O 1
ATOM 1371 N N . THR A 1 177 ? -10.251 -13.299 -12.223 1.00 58.88 177 THR A N 1
ATOM 1372 C CA . THR A 1 177 ? -10.333 -14.746 -11.962 1.00 58.88 177 THR A CA 1
ATOM 1373 C C . THR A 1 177 ? -11.476 -15.403 -12.733 1.00 58.88 177 THR A C 1
ATOM 1375 O O . THR A 1 177 ? -12.538 -14.757 -12.903 1.00 58.88 177 THR A O 1
#

Sequence (177 aa):
MLKPLAEVVEPGADFFVEDIALTAIVFDANDDDVTLWVTTVFDDELHFFHLAASFADLNTLLRLAGERGSAIDLEVANALSGEPQEAEEAEDAAEGHAPTDLMSAKNEEGQEDEDEDDENDDDDHLYPTLLEYVTEERPPVLLPGVALKLAFTYTDETDTEAAFNIFTLEGIYLHIT

Foldseek 3Di:
DAAFPLVVDDAPDWDKFAFKWWFKWWAQLPDQWIKTWIWTQDPNGIHIFIEIDGVVVLLVLLVLLPPLSVVVVVVVVCLVVPDPPPDPPPDDDDDDDDDDDDDDDDDDDDDDDPDPPPPPVCPVDSDIRMDGQVDPVRHIRTRHQKMWGWHQDDDPPDPDPVNSRYIYTPDIDGRDD

pLDDT: mean 75.02, std 21.01, range [31.27, 96.5]